Protein AF-A0A258B402-F1 (afdb_monomer_lite)

pLDDT: mean 78.42, std 19.14, range [41.72, 97.38]

Structure (mmCIF, N/CA/C/O backbone):
data_AF-A0A258B402-F1
#
_entry.id   AF-A0A258B402-F1
#
loop_
_atom_site.group_PDB
_atom_site.id
_atom_site.type_symbol
_atom_site.label_atom_id
_atom_site.label_alt_id
_atom_site.label_comp_id
_atom_site.label_asym_id
_atom_site.label_entity_id
_atom_site.label_seq_id
_atom_site.pdbx_PDB_ins_code
_atom_site.Cartn_x
_atom_site.Cartn_y
_atom_site.Cartn_z
_atom_site.occupancy
_atom_site.B_iso_or_equiv
_atom_site.auth_seq_id
_atom_site.auth_comp_id
_atom_site.auth_asym_id
_atom_site.auth_atom_id
_atom_site.pdbx_PDB_model_num
ATOM 1 N N . MET A 1 1 ? -16.660 0.722 3.600 1.00 73.75 1 MET A N 1
ATOM 2 C CA . MET A 1 1 ? -15.230 0.370 3.754 1.00 73.75 1 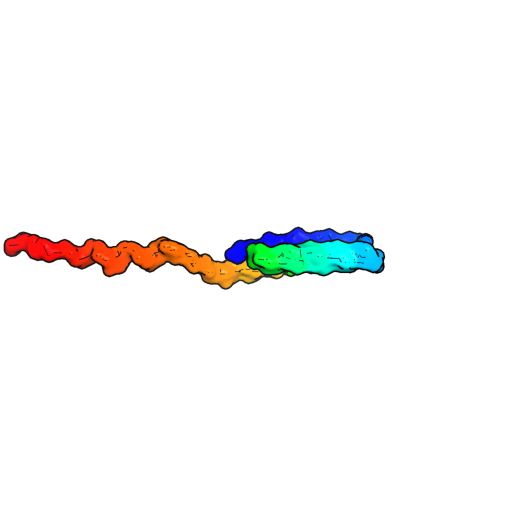MET A CA 1
ATOM 3 C C . MET A 1 1 ? -14.402 1.643 3.773 1.00 73.75 1 MET A C 1
ATOM 5 O O . MET A 1 1 ? -14.810 2.603 3.131 1.00 73.75 1 MET A O 1
ATOM 9 N N . LYS A 1 2 ? -13.287 1.667 4.512 1.00 87.88 2 LYS A N 1
ATOM 10 C CA . LYS A 1 2 ? -12.308 2.762 4.487 1.00 87.88 2 LYS A CA 1
ATOM 11 C C . LYS A 1 2 ? -10.985 2.212 3.951 1.00 87.88 2 LYS A C 1
ATOM 13 O O . LYS A 1 2 ? -10.539 1.170 4.423 1.00 87.88 2 LYS A O 1
ATOM 18 N N . LEU A 1 3 ? -10.398 2.891 2.970 1.00 92.94 3 LEU A N 1
ATOM 19 C CA . LEU A 1 3 ? -9.194 2.453 2.266 1.00 92.94 3 LEU A CA 1
ATOM 20 C C . LEU A 1 3 ? -8.170 3.589 2.264 1.00 92.94 3 LEU A C 1
ATOM 22 O O . LEU A 1 3 ? -8.518 4.725 1.947 1.00 92.94 3 LEU A O 1
ATOM 26 N N . ALA A 1 4 ? -6.929 3.276 2.606 1.00 93.81 4 ALA A N 1
ATOM 27 C CA . ALA A 1 4 ? -5.769 4.128 2.415 1.00 93.81 4 ALA A CA 1
ATOM 28 C C . ALA A 1 4 ? -4.914 3.557 1.277 1.00 93.81 4 ALA A C 1
ATOM 30 O O . ALA A 1 4 ? -4.758 2.341 1.159 1.00 93.81 4 ALA A O 1
ATOM 31 N N . THR A 1 5 ? -4.344 4.428 0.449 1.00 92.38 5 THR A N 1
ATOM 32 C CA . THR A 1 5 ? -3.402 4.036 -0.603 1.00 92.38 5 THR A CA 1
ATOM 33 C C . THR A 1 5 ? -2.087 4.768 -0.404 1.00 92.38 5 THR A C 1
ATOM 35 O O . THR A 1 5 ? -2.079 5.972 -0.156 1.00 92.38 5 THR A O 1
ATOM 38 N N . GLU A 1 6 ? -0.985 4.039 -0.507 1.00 91.88 6 GLU A N 1
ATOM 39 C CA . GLU A 1 6 ? 0.369 4.557 -0.366 1.00 91.88 6 GLU A CA 1
ATOM 40 C C . GLU A 1 6 ? 1.190 4.314 -1.619 1.00 91.88 6 GLU A C 1
ATOM 42 O O . GLU A 1 6 ? 1.062 3.272 -2.265 1.00 91.88 6 GLU A O 1
ATOM 47 N N . LEU A 1 7 ? 2.071 5.266 -1.910 1.00 90.25 7 LEU A N 1
ATOM 48 C CA . LEU A 1 7 ? 3.060 5.152 -2.965 1.00 90.25 7 LEU A CA 1
ATOM 49 C C . LEU A 1 7 ? 4.452 5.052 -2.330 1.00 90.25 7 LEU A C 1
ATOM 51 O O . LEU A 1 7 ? 4.877 5.963 -1.622 1.00 90.25 7 LEU A O 1
ATOM 55 N N . ASP A 1 8 ? 5.136 3.939 -2.567 1.00 83.00 8 ASP A N 1
ATOM 56 C CA . ASP A 1 8 ? 6.441 3.620 -1.998 1.00 83.00 8 ASP A CA 1
ATOM 57 C C . ASP A 1 8 ? 7.565 3.960 -2.987 1.00 83.00 8 ASP A C 1
ATOM 59 O O . ASP A 1 8 ? 7.703 3.363 -4.061 1.00 83.00 8 ASP A O 1
ATOM 63 N N . GLY A 1 9 ? 8.384 4.940 -2.600 1.00 72.38 9 GLY A N 1
ATOM 64 C CA . GLY A 1 9 ? 9.570 5.375 -3.338 1.00 72.38 9 GLY A CA 1
ATOM 65 C C . GLY A 1 9 ? 10.869 4.668 -2.941 1.00 72.38 9 GLY A C 1
ATOM 66 O O . GLY A 1 9 ? 11.946 5.148 -3.291 1.00 72.38 9 GLY A O 1
ATOM 67 N N . GLY A 1 10 ? 10.808 3.578 -2.171 1.00 68.19 10 GLY A N 1
ATOM 68 C CA . GLY A 1 10 ? 11.966 2.764 -1.789 1.00 68.19 10 GLY A CA 1
ATOM 69 C C . GLY A 1 10 ? 12.842 3.349 -0.674 1.00 68.19 10 GLY A C 1
ATOM 70 O O . GLY A 1 10 ? 13.821 2.719 -0.277 1.00 68.19 10 GLY A O 1
ATOM 71 N N . GLN A 1 11 ? 12.497 4.522 -0.127 1.00 62.00 11 GLN A N 1
ATOM 72 C CA . GLN A 1 11 ? 13.218 5.155 0.992 1.00 62.00 11 GLN A CA 1
ATOM 73 C C . GLN A 1 11 ? 12.822 4.588 2.374 1.00 62.00 11 GLN A C 1
ATOM 75 O O . GLN A 1 11 ? 13.370 5.000 3.392 1.00 62.00 11 GLN A O 1
ATOM 80 N N . HIS A 1 12 ? 11.920 3.602 2.418 1.00 62.41 12 HIS A N 1
ATOM 81 C CA . HIS A 1 12 ? 11.388 2.998 3.649 1.00 62.41 12 HIS A CA 1
ATOM 82 C C . HIS A 1 12 ? 12.281 1.899 4.263 1.00 62.41 12 HIS A C 1
ATOM 84 O O . HIS A 1 12 ? 11.934 1.307 5.280 1.00 62.41 12 HIS A O 1
ATOM 90 N N . ASN A 1 13 ? 13.455 1.614 3.687 1.00 63.78 13 ASN A N 1
ATOM 91 C CA . ASN A 1 13 ? 14.284 0.472 4.097 1.00 63.78 13 ASN A CA 1
ATOM 92 C C . ASN A 1 13 ? 15.225 0.717 5.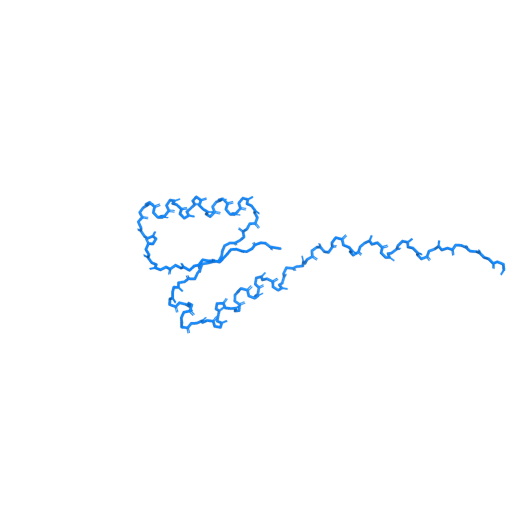292 1.00 63.78 13 ASN A C 1
ATOM 94 O O . ASN A 1 13 ? 16.030 -0.159 5.615 1.00 63.78 13 ASN A O 1
ATOM 98 N N . THR A 1 14 ? 15.129 1.860 5.974 1.00 79.44 14 THR A N 1
ATOM 99 C CA . THR A 1 14 ? 15.822 2.069 7.256 1.00 79.44 14 THR A CA 1
ATOM 100 C C . THR A 1 14 ? 15.086 1.352 8.391 1.00 79.44 14 THR A C 1
ATOM 102 O O . THR A 1 14 ? 13.882 1.106 8.315 1.00 79.44 14 THR A O 1
ATOM 105 N N . THR A 1 15 ? 15.794 1.002 9.466 1.00 79.06 15 THR A N 1
ATOM 106 C CA . THR A 1 15 ? 15.183 0.373 10.653 1.00 79.06 15 THR A CA 1
ATOM 107 C C . THR A 1 15 ? 14.103 1.274 11.261 1.00 79.06 15 THR A C 1
ATOM 109 O O . THR A 1 15 ? 13.041 0.803 11.665 1.00 79.06 15 THR A O 1
ATOM 112 N N . GLU A 1 16 ? 14.342 2.584 11.267 1.00 81.62 16 GLU A N 1
ATOM 113 C CA . GLU A 1 16 ? 13.403 3.603 11.728 1.00 81.62 16 GLU A CA 1
ATOM 114 C C . GLU A 1 16 ? 12.181 3.712 10.809 1.00 81.62 16 GLU A C 1
ATOM 116 O O . GLU A 1 16 ? 11.062 3.832 11.307 1.00 81.62 16 GLU A O 1
ATOM 121 N N . GLY A 1 17 ? 12.385 3.627 9.489 1.00 81.94 17 GLY A N 1
ATOM 122 C CA . GLY A 1 17 ? 11.315 3.634 8.491 1.00 81.94 17 GLY A CA 1
ATOM 123 C C . GLY A 1 17 ? 10.378 2.441 8.646 1.00 81.94 17 GLY A C 1
ATOM 124 O O . GLY A 1 17 ? 9.163 2.617 8.649 1.00 81.94 17 GLY A O 1
ATOM 125 N N . LYS A 1 18 ? 10.930 1.248 8.898 1.00 82.56 18 LYS A N 1
ATOM 126 C CA . LYS A 1 18 ? 10.139 0.036 9.163 1.00 82.56 18 LYS A CA 1
ATOM 127 C C . LYS A 1 18 ? 9.290 0.156 10.423 1.00 82.56 18 LYS A C 1
ATOM 129 O O . LYS A 1 18 ? 8.095 -0.106 10.368 1.00 82.56 18 LYS A O 1
ATOM 134 N N . ARG A 1 19 ? 9.877 0.612 11.538 1.00 87.44 19 ARG A N 1
ATOM 135 C CA . ARG A 1 19 ? 9.128 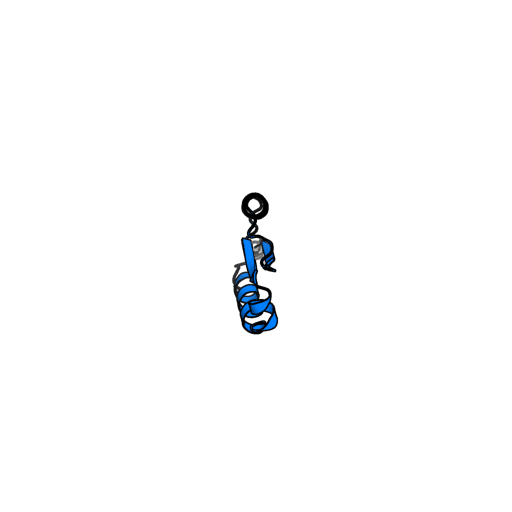0.810 12.792 1.00 87.44 19 ARG A CA 1
ATOM 136 C C . ARG A 1 19 ? 7.993 1.819 12.609 1.00 87.44 19 ARG A C 1
ATOM 138 O O . ARG A 1 19 ? 6.889 1.605 13.099 1.00 87.44 19 ARG A O 1
ATOM 145 N N . HIS A 1 20 ? 8.259 2.914 11.901 1.00 86.56 20 HIS A N 1
ATOM 146 C CA . HIS A 1 20 ? 7.245 3.925 11.622 1.00 86.56 20 HIS A CA 1
ATOM 147 C C . HIS A 1 20 ? 6.119 3.384 10.723 1.00 86.56 20 HIS A C 1
ATOM 149 O O . HIS A 1 20 ? 4.946 3.649 10.986 1.00 86.56 20 HIS A O 1
ATOM 155 N N . ASP A 1 21 ? 6.452 2.599 9.695 1.00 87.25 21 ASP A N 1
ATOM 156 C CA . ASP A 1 21 ? 5.463 1.965 8.818 1.00 87.25 21 ASP A CA 1
ATOM 157 C C . ASP A 1 21 ? 4.595 0.952 9.584 1.00 87.25 21 ASP A C 1
ATOM 159 O O . ASP A 1 21 ? 3.373 0.970 9.432 1.00 87.25 21 ASP A O 1
ATOM 163 N N . GLU A 1 22 ? 5.185 0.152 10.478 1.00 89.69 22 GLU A N 1
ATOM 164 C CA . GLU A 1 22 ? 4.459 -0.786 11.347 1.00 89.69 22 GLU A CA 1
ATOM 165 C C . GLU A 1 22 ? 3.500 -0.070 12.312 1.00 89.69 22 GLU A C 1
ATOM 167 O O . GLU A 1 22 ? 2.338 -0.467 12.452 1.00 89.69 22 GLU A O 1
ATOM 172 N N . GLU A 1 23 ? 3.952 1.007 12.963 1.00 93.31 23 GLU A N 1
ATOM 173 C CA . GLU A 1 23 ? 3.123 1.823 13.862 1.00 93.31 23 GLU A CA 1
ATOM 174 C C . GLU A 1 23 ? 1.951 2.457 13.113 1.00 93.31 23 GLU A C 1
ATOM 176 O O . GLU A 1 23 ? 0.804 2.432 13.579 1.00 93.31 23 GLU A O 1
ATOM 181 N N . ARG A 1 24 ? 2.221 2.978 11.914 1.00 92.31 24 ARG A N 1
ATOM 182 C CA . ARG A 1 24 ? 1.206 3.566 11.046 1.00 92.31 24 ARG A CA 1
ATOM 183 C C . ARG A 1 24 ? 0.195 2.521 10.578 1.00 92.31 24 ARG A C 1
ATOM 185 O O . ARG A 1 24 ? -1.008 2.784 10.619 1.00 92.31 24 ARG A O 1
ATOM 192 N N . GLU A 1 25 ? 0.649 1.343 10.157 1.00 92.62 25 GLU A N 1
ATOM 193 C CA . GLU A 1 25 ? -0.231 0.257 9.722 1.00 92.62 25 GLU A CA 1
ATOM 194 C C . GLU A 1 25 ? -1.119 -0.229 10.875 1.00 92.62 25 GLU A C 1
ATOM 196 O O . GLU A 1 25 ? -2.334 -0.380 10.712 1.00 92.62 25 GLU A O 1
ATOM 201 N N . ALA A 1 26 ? -0.543 -0.414 12.066 1.00 94.81 26 ALA A N 1
ATOM 202 C CA . ALA A 1 26 ? -1.289 -0.798 13.258 1.00 94.81 26 ALA A CA 1
ATOM 203 C C . ALA A 1 26 ? -2.358 0.240 13.625 1.00 94.81 26 ALA A C 1
ATOM 205 O O . ALA A 1 26 ? -3.503 -0.128 13.915 1.00 94.81 26 ALA A O 1
ATOM 206 N N . PHE A 1 27 ? -2.017 1.530 13.556 1.00 96.12 27 PHE A N 1
ATOM 207 C CA . PHE A 1 27 ? -2.966 2.612 13.786 1.00 96.12 27 PHE A CA 1
ATOM 208 C C . PHE A 1 27 ? -4.112 2.584 12.769 1.00 96.12 27 PHE A C 1
ATOM 210 O O . PHE A 1 27 ? -5.274 2.537 13.173 1.00 96.12 27 PHE A O 1
ATOM 217 N N . LEU A 1 28 ? -3.825 2.543 11.466 1.00 95.12 28 LEU A N 1
ATOM 218 C CA . LEU A 1 28 ? -4.860 2.536 10.425 1.00 95.12 28 LEU A CA 1
ATOM 219 C C . LEU A 1 28 ? -5.776 1.312 10.533 1.00 95.12 28 LEU A C 1
ATOM 221 O O . LEU A 1 28 ? -7.004 1.447 10.497 1.00 95.12 28 LEU A O 1
ATOM 225 N N . ARG A 1 29 ? -5.199 0.134 10.784 1.00 93.75 29 ARG A N 1
ATOM 226 C CA . ARG A 1 29 ? -5.960 -1.097 11.011 1.00 93.75 29 ARG A CA 1
ATOM 227 C C . ARG A 1 29 ? -6.894 -0.975 12.216 1.00 93.75 29 ARG A C 1
ATOM 229 O O . ARG A 1 29 ? -8.045 -1.399 12.128 1.00 93.75 29 ARG A O 1
ATOM 236 N N . SER A 1 30 ? -6.450 -0.344 13.308 1.00 95.81 30 SER A N 1
ATOM 237 C CA . SER A 1 30 ? -7.295 -0.094 14.491 1.00 95.81 30 SER A CA 1
ATOM 238 C C . SER A 1 30 ? -8.519 0.782 14.187 1.00 95.81 30 SER A C 1
ATOM 240 O O . SER A 1 30 ? -9.539 0.677 14.862 1.00 95.81 30 SER A O 1
ATOM 242 N N . GLN A 1 31 ? -8.444 1.613 13.142 1.00 95.94 31 GLN A N 1
ATOM 243 C CA . GLN A 1 31 ? -9.535 2.479 12.685 1.00 95.94 31 GLN A CA 1
ATOM 244 C C . GLN A 1 31 ? -10.452 1.798 11.651 1.00 95.94 31 GLN A C 1
ATOM 246 O O . GLN A 1 31 ? -11.353 2.443 11.097 1.00 95.94 31 GLN A O 1
ATOM 251 N N . GLY A 1 32 ? -10.223 0.509 11.367 1.00 93.69 32 GLY A N 1
ATOM 252 C CA . GLY A 1 32 ? -10.932 -0.237 10.329 1.00 93.69 32 GLY A CA 1
ATOM 253 C C . GLY A 1 32 ? -10.577 0.228 8.915 1.00 93.69 32 GLY A C 1
ATOM 254 O O . GLY A 1 32 ? -11.427 0.166 8.024 1.00 93.69 32 GLY A O 1
ATOM 255 N N . ILE A 1 33 ? -9.364 0.757 8.726 1.00 94.06 33 ILE A N 1
ATOM 256 C CA . ILE A 1 33 ? -8.848 1.211 7.434 1.00 94.06 33 ILE A CA 1
ATOM 257 C C . ILE A 1 33 ? -7.918 0.134 6.880 1.00 94.06 33 ILE A C 1
ATOM 259 O O . ILE A 1 33 ? -6.934 -0.241 7.515 1.00 94.06 33 ILE A O 1
ATOM 263 N N . GLU A 1 34 ? -8.229 -0.351 5.684 1.00 92.12 34 GLU A N 1
ATOM 264 C CA . GLU A 1 34 ? -7.327 -1.206 4.915 1.00 92.12 34 GLU A CA 1
ATOM 265 C C . GLU A 1 34 ? -6.292 -0.339 4.190 1.00 92.12 34 GLU A C 1
ATOM 267 O O . GLU A 1 34 ? -6.634 0.737 3.704 1.00 92.12 34 GLU A O 1
ATOM 272 N N . THR A 1 35 ? -5.040 -0.793 4.100 1.00 93.06 35 THR A N 1
ATOM 273 C CA . THR A 1 35 ? -3.980 -0.069 3.383 1.00 93.06 35 THR A CA 1
ATOM 274 C C . THR A 1 35 ? -3.532 -0.869 2.165 1.00 93.06 35 THR A C 1
ATOM 276 O O . THR A 1 35 ? -3.223 -2.051 2.283 1.00 93.06 35 THR A O 1
ATOM 279 N N . LEU A 1 36 ? -3.481 -0.220 1.002 1.00 94.31 36 LEU A N 1
ATOM 280 C CA . LEU A 1 36 ? -2.843 -0.733 -0.211 1.00 94.31 36 LEU A CA 1
ATOM 281 C C . LEU A 1 36 ? -1.576 0.069 -0.477 1.00 94.31 36 LEU A C 1
ATOM 283 O O . LEU A 1 36 ? -1.602 1.297 -0.410 1.00 94.31 36 LEU A O 1
ATOM 287 N N . ARG A 1 37 ? -0.484 -0.608 -0.812 1.00 93.12 37 ARG A N 1
ATOM 288 C CA . ARG A 1 37 ? 0.792 0.025 -1.134 1.00 93.12 37 ARG A CA 1
ATOM 289 C C . ARG A 1 37 ? 1.209 -0.366 -2.541 1.00 93.12 37 ARG A C 1
ATOM 291 O O . ARG A 1 37 ? 1.155 -1.542 -2.886 1.00 93.12 37 ARG A O 1
ATOM 298 N N . PHE A 1 38 ? 1.631 0.623 -3.316 1.00 94.50 38 PHE A N 1
ATOM 299 C CA . PHE A 1 38 ? 2.159 0.448 -4.662 1.00 94.50 38 PHE A CA 1
ATOM 300 C C . PHE A 1 38 ? 3.541 1.074 -4.740 1.00 94.50 38 PHE A C 1
ATOM 302 O O . PHE A 1 38 ? 3.788 2.121 -4.153 1.00 94.50 38 PHE A O 1
ATOM 309 N N . THR A 1 39 ? 4.441 0.461 -5.484 1.00 92.69 39 THR A N 1
ATOM 310 C CA . THR A 1 39 ? 5.728 1.062 -5.825 1.00 92.69 39 THR A CA 1
ATOM 311 C C . THR A 1 39 ? 5.554 2.157 -6.878 1.00 92.69 39 THR A C 1
ATOM 313 O O . THR A 1 39 ? 4.595 2.160 -7.657 1.00 92.69 39 THR A O 1
ATOM 316 N N . ASN A 1 40 ? 6.522 3.073 -6.954 1.00 91.88 40 ASN A N 1
ATOM 317 C CA . ASN A 1 40 ? 6.584 4.049 -8.047 1.00 91.88 40 ASN A CA 1
ATOM 318 C C . ASN A 1 40 ? 6.536 3.377 -9.430 1.00 91.88 40 ASN A C 1
ATOM 320 O O . ASN A 1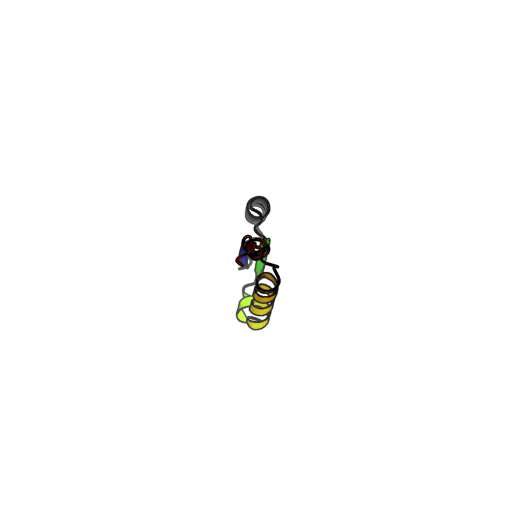 40 ? 5.815 3.839 -10.312 1.00 91.88 40 ASN A O 1
ATOM 324 N N . ASP A 1 41 ? 7.264 2.275 -9.619 1.00 93.19 41 ASP A N 1
ATOM 325 C CA . ASP A 1 41 ? 7.303 1.563 -10.898 1.00 93.19 41 ASP A CA 1
ATOM 326 C C . ASP A 1 41 ? 5.946 0.950 -11.264 1.00 93.19 41 ASP A C 1
ATOM 328 O O . ASP A 1 41 ? 5.532 1.060 -12.417 1.00 93.19 41 ASP A O 1
ATOM 332 N N . GLU A 1 42 ? 5.214 0.374 -10.306 1.00 94.19 42 GLU A N 1
ATOM 333 C CA . GLU A 1 42 ? 3.850 -0.121 -10.545 1.00 94.19 42 GLU A CA 1
ATOM 334 C C . GLU A 1 42 ? 2.906 1.006 -10.958 1.00 94.19 42 GLU A C 1
ATOM 336 O O . GLU A 1 42 ? 2.155 0.855 -11.922 1.00 94.19 42 GLU A O 1
ATOM 341 N N . MET A 1 43 ? 2.971 2.155 -10.282 1.00 93.19 43 MET A N 1
ATOM 342 C CA . MET A 1 43 ? 2.127 3.300 -10.620 1.00 93.19 43 MET A CA 1
ATOM 343 C C . MET A 1 43 ? 2.427 3.824 -12.027 1.00 93.19 43 MET A C 1
ATOM 345 O O . MET A 1 43 ? 1.501 4.072 -12.798 1.00 93.19 43 MET A O 1
ATOM 349 N N . MET A 1 44 ? 3.709 3.931 -12.383 1.00 93.38 44 MET A N 1
ATOM 350 C CA . MET A 1 44 ? 4.145 4.521 -13.650 1.00 93.38 44 MET A CA 1
ATOM 351 C C . MET A 1 44 ? 4.023 3.571 -14.847 1.00 93.38 44 MET A C 1
ATOM 353 O O . MET A 1 44 ? 3.795 4.029 -15.964 1.00 93.38 44 MET A O 1
ATOM 357 N N . ARG A 1 45 ? 4.208 2.260 -14.649 1.00 96.38 45 ARG A N 1
ATOM 358 C CA . ARG A 1 45 ? 4.223 1.266 -15.740 1.00 96.38 45 ARG A CA 1
ATOM 359 C C . ARG A 1 45 ? 2.931 0.467 -15.849 1.00 96.38 45 ARG A C 1
ATOM 361 O O . ARG A 1 45 ? 2.640 -0.071 -16.915 1.00 96.38 45 ARG A O 1
ATOM 368 N N . HIS A 1 46 ? 2.177 0.361 -14.760 1.00 96.19 46 HIS A N 1
ATOM 369 C CA . HIS A 1 46 ? 1.031 -0.539 -14.640 1.00 96.19 46 HIS A CA 1
ATOM 370 C C . HIS A 1 46 ? -0.179 0.165 -14.015 1.00 96.19 46 HIS A C 1
ATOM 372 O O . HIS A 1 46 ? -0.919 -0.433 -13.233 1.00 96.19 46 HIS A O 1
ATOM 378 N N . THR A 1 47 ? -0.409 1.427 -14.389 1.00 96.12 47 THR A N 1
ATOM 379 C CA . THR A 1 47 ? -1.487 2.265 -13.844 1.00 96.12 47 THR A CA 1
ATOM 380 C C . THR A 1 47 ? -2.855 1.581 -13.912 1.00 96.12 47 THR A C 1
ATOM 382 O O . THR A 1 47 ? -3.572 1.564 -12.916 1.00 96.12 47 THR A O 1
ATOM 385 N N . ASP A 1 48 ? -3.196 0.934 -15.031 1.00 97.38 48 ASP A N 1
ATOM 386 C CA . ASP A 1 48 ? -4.473 0.217 -15.174 1.00 97.38 48 ASP A CA 1
ATOM 387 C C . ASP A 1 48 ? -4.623 -0.920 -14.153 1.00 97.38 48 ASP A C 1
ATOM 389 O O . ASP A 1 48 ? -5.702 -1.143 -13.603 1.00 97.38 48 ASP A O 1
ATOM 393 N N . SER A 1 49 ? -3.528 -1.622 -13.846 1.00 96.56 49 SER A N 1
ATOM 394 C CA . SER A 1 49 ? -3.518 -2.670 -12.824 1.00 96.56 49 SER A CA 1
ATOM 395 C C . SER A 1 49 ? -3.757 -2.083 -11.433 1.00 96.56 49 SER A C 1
ATOM 397 O O . SER A 1 49 ? -4.597 -2.588 -10.689 1.00 96.56 49 SER A O 1
ATOM 399 N N . VAL A 1 50 ? -3.075 -0.983 -11.099 1.00 96.06 50 VAL A N 1
ATOM 400 C CA . VAL A 1 50 ? -3.262 -0.256 -9.832 1.00 96.06 50 VAL A CA 1
ATOM 401 C C . VAL A 1 50 ? -4.718 0.194 -9.677 1.00 96.06 50 VAL A C 1
ATOM 403 O O . VAL A 1 50 ? -5.347 -0.056 -8.646 1.00 96.06 50 VAL A O 1
ATOM 406 N N . MET A 1 51 ? -5.29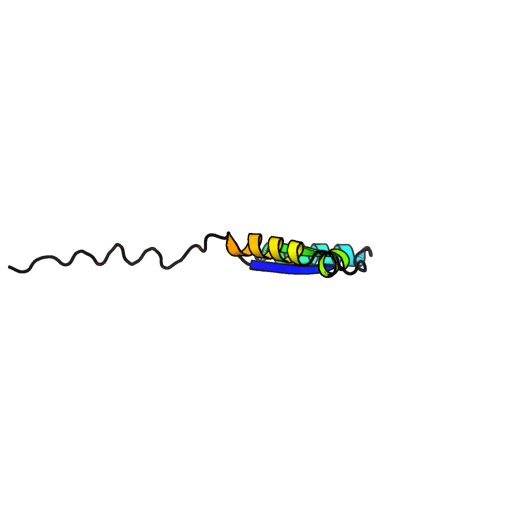0 0.785 -10.729 1.00 95.50 51 MET A N 1
ATOM 407 C CA . MET A 1 51 ? -6.682 1.236 -10.744 1.00 95.50 51 MET A CA 1
ATOM 408 C C . MET A 1 51 ? -7.663 0.078 -10.568 1.00 95.50 51 MET A C 1
ATOM 410 O O . MET A 1 51 ? -8.607 0.199 -9.789 1.00 95.50 51 MET A O 1
ATOM 414 N N . ASN A 1 52 ? -7.425 -1.063 -11.218 1.00 95.50 52 ASN A N 1
ATOM 415 C CA . ASN A 1 52 ? -8.267 -2.249 -11.063 1.00 95.50 52 ASN A CA 1
ATOM 416 C C . ASN A 1 52 ? -8.248 -2.798 -9.632 1.00 95.50 52 ASN A C 1
ATOM 418 O O . ASN A 1 52 ? -9.294 -3.194 -9.116 1.00 95.50 52 ASN A O 1
ATOM 422 N N . VAL A 1 53 ? -7.094 -2.798 -8.959 1.00 94.75 53 VAL A N 1
ATOM 423 C CA . VAL A 1 53 ? -7.004 -3.217 -7.551 1.00 94.75 53 VAL A CA 1
ATOM 424 C C . VAL A 1 53 ? -7.835 -2.289 -6.659 1.00 94.75 53 VAL A C 1
ATOM 426 O O . VAL A 1 53 ? -8.653 -2.769 -5.871 1.00 94.75 53 VAL A O 1
ATOM 429 N N . ILE A 1 54 ? -7.682 -0.969 -6.817 1.00 93.25 54 ILE A N 1
ATOM 430 C CA . ILE A 1 54 ? -8.440 0.032 -6.047 1.00 93.25 54 ILE A CA 1
ATOM 431 C C . ILE A 1 54 ? -9.946 -0.094 -6.323 1.00 93.25 54 ILE A C 1
ATOM 433 O O . ILE A 1 54 ? -10.763 -0.092 -5.395 1.00 93.25 54 ILE A O 1
ATOM 437 N N . TRP A 1 55 ? -10.321 -0.251 -7.592 1.00 93.44 55 TRP A N 1
ATOM 438 C CA . TRP A 1 55 ? -11.707 -0.423 -8.013 1.00 93.44 55 TRP A CA 1
ATOM 439 C C . TRP A 1 55 ? -12.325 -1.673 -7.391 1.00 93.44 55 TRP A C 1
ATOM 441 O O . TRP A 1 55 ? -13.362 -1.590 -6.742 1.00 93.44 55 TRP A O 1
ATOM 451 N N . ASN A 1 56 ? -11.661 -2.823 -7.498 1.00 91.19 56 ASN A N 1
ATOM 452 C CA . ASN A 1 56 ? -12.175 -4.078 -6.955 1.00 91.19 56 ASN A CA 1
ATOM 453 C C . ASN A 1 56 ? -12.317 -4.041 -5.432 1.00 91.19 56 ASN A C 1
ATOM 455 O O . ASN A 1 56 ? -13.241 -4.642 -4.883 1.00 91.19 56 ASN A O 1
ATOM 459 N N . ARG A 1 57 ? -11.442 -3.311 -4.732 1.00 89.75 57 ARG A N 1
ATOM 460 C CA . ARG A 1 57 ? -11.587 -3.129 -3.286 1.00 89.75 57 ARG A CA 1
ATOM 461 C C . ARG A 1 57 ? -12.807 -2.280 -2.941 1.00 89.75 57 ARG A C 1
ATOM 463 O O . ARG A 1 57 ? -13.520 -2.609 -2.001 1.00 89.75 57 ARG A O 1
ATOM 470 N N . THR A 1 58 ? -13.070 -1.218 -3.702 1.00 86.94 58 THR A N 1
ATOM 471 C CA . THR A 1 58 ? -14.126 -0.235 -3.397 1.00 86.94 58 THR A CA 1
ATOM 472 C C . THR A 1 58 ? -15.510 -0.588 -3.939 1.00 86.94 58 THR A C 1
ATOM 474 O O . THR A 1 58 ? -16.505 -0.323 -3.266 1.00 86.94 58 THR A O 1
ATOM 477 N N . ALA A 1 59 ? -15.595 -1.231 -5.101 1.00 80.19 59 ALA A N 1
ATOM 478 C CA . ALA A 1 59 ? -16.853 -1.535 -5.778 1.00 80.19 59 ALA A CA 1
ATOM 479 C C . ALA A 1 59 ? -17.616 -2.730 -5.174 1.00 80.19 59 ALA A C 1
ATOM 481 O O . ALA A 1 59 ? -18.835 -2.801 -5.307 1.00 80.19 59 ALA A O 1
ATOM 482 N N . PHE A 1 60 ? -16.930 -3.660 -4.496 1.00 65.12 60 PHE A N 1
ATOM 483 C CA . PHE A 1 60 ? -17.530 -4.908 -3.998 1.00 65.12 60 PHE A CA 1
ATOM 484 C C . PHE A 1 60 ? -17.854 -4.925 -2.506 1.00 65.12 60 PHE A C 1
ATOM 486 O O . PHE A 1 60 ? -18.255 -5.964 -1.982 1.00 65.12 60 PHE A O 1
ATOM 493 N N . THR A 1 61 ? -17.729 -3.805 -1.794 1.00 57.34 61 THR A N 1
ATOM 494 C CA . THR A 1 61 ? -18.273 -3.770 -0.436 1.00 57.34 61 THR A CA 1
ATOM 495 C C . THR A 1 61 ? -19.790 -3.672 -0.484 1.00 57.34 61 THR A C 1
ATOM 497 O O . THR A 1 61 ? -20.283 -2.647 -0.957 1.00 57.34 61 THR A O 1
ATOM 500 N N . PRO A 1 62 ? -20.543 -4.675 0.025 1.00 53.06 62 PRO A N 1
ATOM 501 C CA . PRO A 1 62 ? -21.959 -4.487 0.265 1.00 53.06 62 PRO A CA 1
ATOM 502 C C . PRO A 1 62 ? -22.048 -3.352 1.273 1.00 53.06 62 PRO A C 1
ATOM 504 O O . PRO A 1 62 ? -21.668 -3.480 2.438 1.00 53.06 62 PRO A O 1
ATOM 507 N N . GLN A 1 63 ? -22.465 -2.188 0.795 1.00 50.28 63 GLN A N 1
ATOM 508 C CA . GLN A 1 63 ? -22.885 -1.121 1.666 1.00 50.28 63 GLN A CA 1
ATOM 509 C C . GLN A 1 63 ? -24.030 -1.731 2.469 1.00 50.28 63 GLN A C 1
ATOM 511 O O . GLN A 1 63 ? -25.070 -2.068 1.907 1.00 50.28 63 GLN A O 1
ATOM 516 N N . SER A 1 64 ? -23.815 -1.971 3.763 1.00 55.12 64 SER A N 1
ATOM 517 C CA . SER A 1 64 ? -24.907 -2.210 4.693 1.00 55.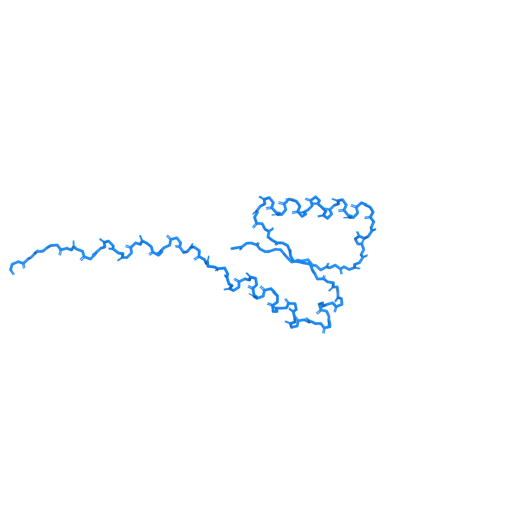12 64 SER A CA 1
ATOM 518 C C . SER A 1 64 ? -25.739 -0.937 4.654 1.00 55.12 64 SER A C 1
ATOM 520 O O . SER A 1 64 ? -25.439 0.017 5.367 1.00 55.12 64 SER A O 1
ATOM 522 N N . CYS A 1 65 ? -26.675 -0.866 3.709 1.00 42.06 65 CYS A N 1
ATOM 523 C CA . CYS A 1 65 ? -27.618 0.221 3.568 1.00 42.06 65 CYS A CA 1
ATOM 524 C C . CYS A 1 65 ? -28.399 0.275 4.880 1.00 42.06 65 CYS A C 1
ATOM 526 O O . CYS A 1 65 ? -29.213 -0.615 5.116 1.00 42.06 65 CYS A O 1
ATOM 528 N N . PRO A 1 66 ? -28.211 1.300 5.727 1.00 51.97 66 PRO A N 1
ATOM 529 C CA . PRO A 1 66 ? -29.002 1.425 6.946 1.00 51.97 66 PRO A CA 1
ATOM 530 C C . PRO A 1 66 ? -30.458 1.831 6.643 1.00 51.97 66 PRO A C 1
ATOM 532 O O . PRO A 1 66 ? -31.236 2.041 7.563 1.00 51.97 66 PRO A O 1
ATOM 535 N N . PHE A 1 67 ? -30.827 1.963 5.361 1.00 51.97 67 PHE A N 1
ATOM 536 C CA . PHE A 1 67 ? -32.142 2.414 4.907 1.00 51.97 67 PHE A CA 1
ATOM 537 C C . PHE A 1 67 ? -32.956 1.336 4.170 1.00 51.97 67 PHE A C 1
ATOM 539 O O . PHE A 1 67 ? -34.039 1.618 3.676 1.00 51.97 67 PHE A O 1
ATOM 546 N N . ALA A 1 68 ? -32.477 0.091 4.087 1.00 53.06 68 ALA A N 1
ATOM 547 C CA . ALA A 1 68 ? -33.221 -0.972 3.401 1.00 53.06 68 ALA A CA 1
ATOM 548 C C . ALA A 1 68 ? -34.391 -1.559 4.229 1.00 53.06 68 ALA A C 1
ATOM 550 O O . ALA A 1 68 ? -35.044 -2.490 3.768 1.00 53.06 68 ALA A O 1
ATOM 551 N N . GLU A 1 69 ? -34.683 -1.034 5.426 1.00 49.28 69 GLU A N 1
ATOM 552 C CA . GLU A 1 69 ? -35.632 -1.652 6.367 1.00 49.28 69 GLU A CA 1
ATOM 553 C C . GLU A 1 69 ? -36.703 -0.690 6.918 1.00 49.28 69 GLU A C 1
ATOM 555 O O . GLU A 1 69 ? -37.070 -0.754 8.088 1.00 49.28 69 GLU A O 1
ATOM 560 N N . THR A 1 70 ? -37.246 0.213 6.096 1.00 44.19 70 THR A N 1
ATOM 561 C CA . THR A 1 70 ? -38.433 1.006 6.499 1.00 44.19 70 THR A CA 1
ATOM 562 C C . THR A 1 70 ? -39.612 0.974 5.525 1.00 44.19 70 THR A C 1
ATOM 564 O O . THR A 1 70 ? -40.723 1.325 5.928 1.00 44.19 70 THR A O 1
ATOM 567 N N . ASP A 1 71 ? -39.460 0.425 4.316 1.00 45.84 71 ASP A N 1
ATOM 568 C CA . ASP A 1 71 ? -40.569 0.336 3.349 1.00 45.84 71 ASP A CA 1
ATOM 569 C C . ASP A 1 71 ? -41.459 -0.914 3.503 1.00 45.84 71 ASP A C 1
ATOM 571 O O . ASP A 1 71 ? -42.514 -1.011 2.878 1.00 45.84 71 ASP A O 1
ATOM 575 N N . ALA A 1 72 ? -41.118 -1.853 4.393 1.00 49.78 72 ALA A N 1
ATOM 576 C CA . ALA A 1 72 ? -41.914 -3.070 4.604 1.00 49.78 72 ALA A CA 1
ATOM 577 C C . ALA A 1 72 ? -43.074 -2.922 5.617 1.00 49.78 72 ALA A C 1
ATOM 579 O O . ALA A 1 72 ? -43.870 -3.849 5.770 1.00 49.78 72 ALA A O 1
ATOM 580 N N . LEU A 1 73 ? -43.210 -1.779 6.309 1.00 49.97 73 LEU A N 1
ATOM 581 C CA . LEU A 1 73 ? -44.161 -1.630 7.429 1.00 49.97 73 LEU A CA 1
ATOM 582 C C . LEU A 1 73 ? -45.331 -0.651 7.204 1.00 49.97 73 LEU A C 1
ATOM 584 O O . LEU A 1 73 ? -46.248 -0.631 8.022 1.00 49.97 73 LEU A O 1
ATOM 588 N N . HIS A 1 74 ? -45.391 0.098 6.096 1.00 47.56 74 HIS A N 1
ATOM 589 C CA . HIS A 1 74 ? -46.476 1.076 5.861 1.00 47.56 74 HIS A CA 1
ATOM 590 C C . HIS A 1 74 ? -47.615 0.615 4.928 1.00 47.56 74 HIS A C 1
ATOM 592 O O . HIS A 1 74 ? -48.506 1.397 4.595 1.00 47.56 74 HIS A O 1
ATOM 598 N N . GLY A 1 75 ? -47.669 -0.672 4.576 1.00 45.84 75 GLY A N 1
ATOM 599 C CA . GLY A 1 75 ? -48.684 -1.244 3.681 1.00 45.84 75 GLY A CA 1
ATOM 600 C C . GLY A 1 75 ? -49.963 -1.796 4.327 1.00 45.84 75 GLY A C 1
ATOM 601 O O . GLY A 1 75 ? -50.665 -2.558 3.670 1.00 45.84 75 GLY A O 1
ATOM 602 N N . LYS A 1 76 ? -50.297 -1.477 5.589 1.00 55.75 76 LYS A N 1
ATOM 603 C CA . LYS A 1 76 ? -51.587 -1.880 6.193 1.00 55.75 76 LYS A CA 1
ATOM 604 C C . LYS A 1 76 ? -52.329 -0.692 6.803 1.00 55.75 76 LYS A C 1
ATOM 606 O O . LYS A 1 76 ? -52.325 -0.503 8.017 1.00 55.75 76 LYS A O 1
ATOM 611 N N . ARG A 1 77 ? -53.037 0.075 5.968 1.00 41.72 77 ARG A N 1
ATOM 612 C CA . ARG A 1 77 ? -54.222 0.811 6.436 1.00 41.72 77 ARG A CA 1
ATOM 613 C C . ARG A 1 77 ? -55.444 -0.070 6.206 1.00 41.72 77 ARG A C 1
ATOM 615 O O . ARG A 1 77 ? -55.716 -0.491 5.088 1.00 41.72 77 ARG A O 1
ATOM 622 N N . ARG A 1 78 ? -56.093 -0.392 7.320 1.00 52.50 78 ARG A N 1
ATOM 623 C CA . ARG A 1 78 ? -57.390 -1.054 7.413 1.00 52.50 78 ARG A CA 1
ATOM 624 C C . ARG A 1 78 ? -58.505 -0.121 6.922 1.00 52.50 78 ARG A C 1
ATOM 626 O O . ARG A 1 78 ? -58.466 1.065 7.229 1.00 52.50 78 ARG A O 1
ATOM 633 N N . ASP A 1 79 ? -59.450 -0.749 6.226 1.00 45.88 79 ASP A N 1
ATOM 634 C CA . ASP A 1 79 ? -60.910 -0.579 6.202 1.00 45.88 79 ASP A CA 1
ATOM 635 C C . ASP A 1 79 ? -61.551 0.770 5.839 1.00 45.88 79 ASP A C 1
ATOM 637 O O . ASP A 1 79 ? -61.259 1.820 6.405 1.00 45.88 79 ASP A O 1
ATOM 641 N N . GLY A 1 80 ? -62.550 0.696 4.949 1.00 48.78 80 GLY A N 1
ATOM 642 C CA . GLY A 1 80 ? -63.435 1.816 4.640 1.00 48.78 80 GLY A CA 1
ATOM 643 C C . GLY A 1 80 ? -64.601 1.497 3.697 1.00 48.78 80 GLY A C 1
ATOM 644 O O . GLY A 1 80 ? -64.642 2.072 2.617 1.00 48.78 80 GLY A O 1
ATOM 645 N N . LYS A 1 81 ? -65.561 0.694 4.190 1.00 42.06 81 LYS A N 1
ATOM 646 C CA . LYS A 1 81 ? -66.964 0.529 3.736 1.00 42.06 81 LYS A CA 1
ATOM 647 C C . LYS A 1 81 ? -67.265 -0.364 2.527 1.00 42.06 81 LYS A C 1
ATOM 649 O O . LYS A 1 81 ? -66.690 -0.157 1.442 1.00 42.06 81 LYS A O 1
#

Secondary structure (DSSP, 8-state):
-EEEEEEE-SGGGSHHHHHHHHHHHHHHHHTTEEEEEEEHHHHHH-HHHHHHHHHHHHHT-----TTTTSTTSS-------

Sequence (81 aa):
MKLATELDGGQHNTTEGKRHDEEREAFLRSQGIETLRFTNDEMMRHTDSVMNVIWNRTAFTPQSCPFAETDALHGKRRDGK

Radius of gyration: 22.19 Å; chains: 1; bounding box: 83×10×30 Å

Foldseek 3Di:
DAEAEEEDAPPQPDPVSVVVVVVVCVVCVVVVYYYHYDYPCCCVPPVVVVVVVVCVVPVPDPPPPPPPPDPPPPPDDDDDD